Protein AF-A0A7W7PWH1-F1 (afdb_monomer)

Solvent-accessible surface area (backbone atoms only — not comparable to full-atom values): 6256 Å² total; per-residue (Å²): 131,82,77,80,80,72,84,90,76,88,85,86,86,87,85,86,85,77,67,89,89,61,92,69,79,74,85,44,74,68,50,54,52,50,55,50,51,52,51,52,54,49,55,66,44,38,62,72,77,41,74,84,60,92,74,84,89,86,86,87,82,82,83,75,75,85,76,76,77,84,78,87,80,82,74,82,85,44,93,86,78,48,89,132

Sequence (84 aa):
MADTESPRVLRLTFEFHVPVGLPTNIHGSRVTKAAEAFTSAVQA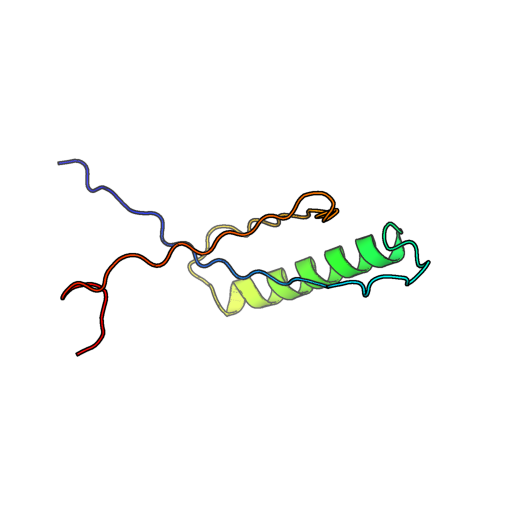LASQVFPWADRIEVRREWCYAWQDKSETVHLPATDKNTPK

Radius of gyration: 19.05 Å; Cα contacts (8 Å, |Δi|>4): 7; chains: 1; bounding box: 44×36×43 Å

Secondary structure (DSSP, 8-state):
----------------PPPTT------SHHHHHHHHHHHHHHHHHHHHH-TT------------TTS------PPPP-TTTS--

Organism: NCBI:txid66895

Structure (mmCIF, N/CA/C/O backbone):
data_AF-A0A7W7PWH1-F1
#
_entry.id   AF-A0A7W7PWH1-F1
#
loop_
_atom_site.group_PDB
_atom_site.id
_atom_site.type_symbol
_atom_site.label_atom_id
_atom_site.label_alt_id
_atom_site.label_comp_id
_atom_site.label_asym_id
_atom_site.label_entity_id
_atom_site.label_seq_id
_atom_site.pdbx_PDB_ins_code
_atom_site.Cartn_x
_atom_site.Cartn_y
_atom_site.Cartn_z
_atom_site.occupancy
_atom_site.B_iso_or_equiv
_atom_site.auth_seq_id
_atom_site.auth_comp_id
_atom_site.auth_asym_id
_atom_site.auth_atom_id
_atom_site.pdbx_PDB_model_num
ATOM 1 N N . MET A 1 1 ? -15.698 -26.374 23.042 1.00 41.25 1 MET A N 1
ATOM 2 C CA . MET A 1 1 ? -15.752 -26.067 21.600 1.00 41.25 1 MET A CA 1
ATOM 3 C C . MET A 1 1 ? -14.949 -24.796 21.425 1.00 41.25 1 MET A C 1
ATOM 5 O O . MET A 1 1 ? -15.331 -23.797 22.013 1.00 41.25 1 MET A O 1
ATOM 9 N N . ALA A 1 2 ? -13.776 -24.872 20.796 1.00 47.12 2 ALA A N 1
ATOM 10 C CA . ALA A 1 2 ? -12.974 -23.684 20.530 1.00 47.12 2 ALA A CA 1
ATOM 11 C C . ALA A 1 2 ? -13.670 -22.930 19.397 1.00 47.12 2 ALA A C 1
ATOM 13 O O . ALA A 1 2 ? -13.672 -23.396 18.256 1.00 47.12 2 ALA A O 1
ATOM 14 N N . ASP A 1 3 ? -14.347 -21.843 19.753 1.00 52.22 3 ASP A N 1
ATOM 15 C CA . ASP A 1 3 ? -14.913 -20.906 18.795 1.00 52.22 3 ASP A CA 1
ATOM 16 C C . ASP A 1 3 ? -13.755 -20.461 17.900 1.00 52.22 3 ASP A C 1
ATOM 18 O O . ASP A 1 3 ? -12.769 -19.892 18.370 1.00 52.22 3 ASP A O 1
ATOM 22 N N . THR A 1 4 ? -13.772 -20.878 16.636 1.00 55.91 4 THR A N 1
ATOM 23 C CA . THR A 1 4 ? -12.677 -20.579 15.714 1.00 55.91 4 THR A CA 1
ATOM 24 C C . THR A 1 4 ? -12.897 -19.153 15.236 1.00 55.91 4 THR A C 1
ATOM 26 O O . THR A 1 4 ? -13.461 -18.926 14.165 1.00 55.91 4 THR A O 1
ATOM 29 N N . GLU A 1 5 ? -12.522 -18.191 16.083 1.00 63.94 5 GLU A N 1
ATOM 30 C CA . GLU A 1 5 ? -12.529 -16.763 15.776 1.00 63.94 5 GLU A CA 1
ATOM 31 C C . GLU A 1 5 ? -11.666 -16.530 14.537 1.00 63.94 5 GLU A C 1
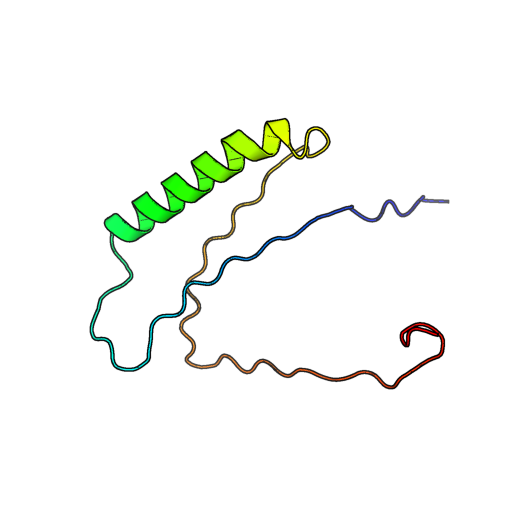ATOM 33 O O . GLU A 1 5 ? -10.439 -16.462 14.583 1.00 63.94 5 GLU A O 1
ATOM 38 N N . SER A 1 6 ? -12.321 -16.475 13.382 1.00 67.12 6 SER A N 1
ATOM 39 C CA . SER A 1 6 ? -11.640 -16.187 12.131 1.00 67.12 6 SER A CA 1
ATOM 40 C C . SER A 1 6 ? -11.287 -14.698 12.125 1.00 67.12 6 SER A C 1
ATOM 42 O O . SER A 1 6 ? -12.192 -13.869 12.281 1.00 67.12 6 SER A O 1
ATOM 44 N N . PRO A 1 7 ? -10.006 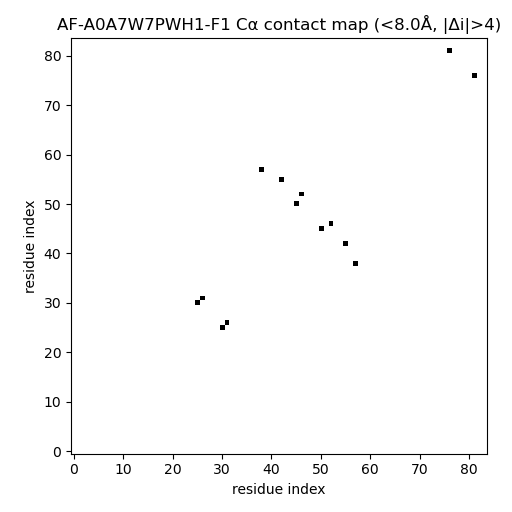-14.325 11.957 1.00 72.12 7 PRO A N 1
ATOM 45 C CA . PRO A 1 7 ? -9.592 -12.930 12.001 1.00 72.12 7 PRO A CA 1
ATOM 46 C C . PRO A 1 7 ? -10.272 -12.145 10.875 1.00 72.12 7 PRO A C 1
ATOM 48 O O . PRO A 1 7 ? -10.169 -12.486 9.695 1.00 72.12 7 PRO A O 1
ATOM 51 N N . ARG A 1 8 ? -10.993 -11.081 11.245 1.00 79.25 8 ARG A N 1
ATOM 52 C CA . ARG A 1 8 ? -11.664 -10.183 10.298 1.00 79.25 8 ARG A CA 1
ATOM 53 C C . ARG A 1 8 ? -10.662 -9.138 9.824 1.00 79.25 8 ARG A C 1
ATOM 55 O O . ARG A 1 8 ? -10.427 -8.149 10.508 1.00 79.25 8 ARG A O 1
ATOM 62 N N . VAL A 1 9 ? -10.064 -9.375 8.661 1.00 80.38 9 VAL A N 1
ATOM 63 C CA . VAL A 1 9 ? -9.048 -8.492 8.076 1.00 80.38 9 VAL A CA 1
ATOM 64 C C . VAL A 1 9 ? -9.560 -7.917 6.761 1.00 80.38 9 VAL A C 1
ATOM 66 O O . VAL A 1 9 ? -9.953 -8.662 5.866 1.00 80.38 9 VAL A O 1
ATOM 69 N N . LEU A 1 10 ? -9.512 -6.591 6.624 1.00 78.06 10 LEU A N 1
ATOM 70 C CA . LEU A 1 10 ? -9.667 -5.903 5.343 1.00 78.06 10 LEU A CA 1
ATOM 71 C C . LEU A 1 10 ? -8.273 -5.600 4.784 1.00 78.06 10 LEU A C 1
ATOM 73 O O . LEU A 1 10 ? -7.486 -4.913 5.432 1.00 78.06 10 LEU A O 1
ATOM 77 N N . ARG A 1 11 ? -7.967 -6.091 3.579 1.00 84.25 11 ARG A N 1
ATOM 78 C CA . ARG A 1 11 ? -6.711 -5.797 2.877 1.00 84.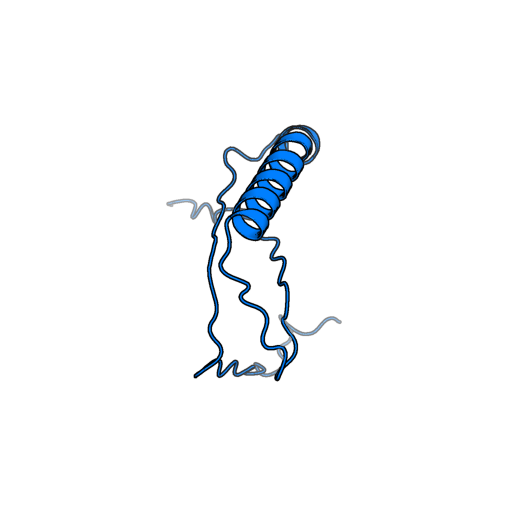25 11 ARG A CA 1
ATOM 79 C C . ARG A 1 11 ? -6.988 -4.914 1.667 1.00 84.25 11 ARG A C 1
ATOM 81 O O . ARG A 1 11 ? -7.766 -5.291 0.798 1.00 84.25 11 ARG A O 1
ATOM 88 N N . LEU A 1 12 ? -6.315 -3.769 1.611 1.00 77.81 12 LEU A N 1
ATOM 89 C CA . LEU A 1 12 ? -6.297 -2.868 0.461 1.00 77.81 12 LEU A CA 1
ATOM 90 C C . LEU A 1 12 ? -4.870 -2.832 -0.093 1.00 77.81 12 LEU A C 1
ATOM 92 O O . LEU A 1 12 ? -3.935 -2.541 0.652 1.00 77.81 12 LEU A O 1
ATOM 96 N N . THR A 1 13 ? -4.711 -3.132 -1.380 1.00 83.44 13 THR A N 1
ATOM 97 C CA . THR A 1 13 ? -3.413 -3.135 -2.066 1.00 83.44 13 THR A CA 1
ATOM 98 C C . THR A 1 13 ? -3.400 -2.038 -3.123 1.00 83.44 13 THR A C 1
ATOM 100 O O . THR A 1 13 ? -4.353 -1.904 -3.887 1.00 83.44 13 THR A O 1
ATOM 103 N N . PHE A 1 14 ? -2.316 -1.266 -3.170 1.00 77.50 14 PHE A N 1
ATOM 104 C CA . PHE A 1 14 ? -2.078 -0.247 -4.190 1.00 77.50 14 PHE A CA 1
ATOM 105 C C . PHE A 1 14 ? -0.800 -0.602 -4.944 1.00 77.50 14 PHE A C 1
ATOM 107 O O . PHE A 1 14 ? 0.264 -0.704 -4.332 1.00 77.50 14 PHE A O 1
ATOM 114 N N . GLU A 1 15 ? -0.904 -0.775 -6.259 1.00 79.31 15 GLU A N 1
ATOM 115 C CA . GLU A 1 15 ? 0.216 -1.154 -7.120 1.00 79.31 15 GLU A CA 1
ATOM 116 C C . GLU A 1 15 ? 0.547 -0.025 -8.096 1.00 79.31 15 GLU A C 1
ATOM 118 O O . GLU A 1 15 ? -0.324 0.526 -8.771 1.00 79.31 15 GLU A O 1
ATOM 123 N N . PHE A 1 16 ? 1.829 0.334 -8.160 1.00 75.31 16 PHE A N 1
ATOM 124 C CA . PHE A 1 16 ? 2.343 1.366 -9.054 1.00 75.31 16 PHE A CA 1
ATOM 125 C C . PHE A 1 16 ? 3.191 0.699 -10.134 1.00 75.31 16 PHE A C 1
ATOM 127 O O . PHE A 1 16 ? 4.352 0.360 -9.907 1.00 75.31 16 PHE A O 1
ATOM 134 N N . HIS A 1 17 ? 2.606 0.497 -11.312 1.00 73.69 17 HIS A N 1
ATOM 135 C CA . HIS A 1 17 ? 3.291 -0.154 -12.424 1.00 73.69 17 HIS A CA 1
ATOM 136 C C . HIS A 1 17 ? 4.208 0.825 -13.154 1.00 73.69 17 HIS A C 1
ATOM 138 O O . HIS A 1 17 ? 3.821 1.947 -13.486 1.00 73.69 17 HIS A O 1
ATOM 144 N N . VAL A 1 18 ? 5.423 0.370 -13.447 1.00 71.31 18 VAL A N 1
ATOM 145 C CA . VAL A 1 18 ? 6.377 1.097 -14.284 1.00 71.31 18 VAL A CA 1
ATOM 146 C C . VAL A 1 18 ? 6.336 0.486 -15.680 1.00 71.31 18 VAL A C 1
ATOM 148 O O . VAL A 1 18 ? 6.490 -0.730 -15.803 1.00 71.31 18 VAL A O 1
ATOM 151 N N . PRO A 1 19 ? 6.116 1.285 -16.737 1.00 70.56 19 PRO A N 1
ATOM 152 C CA . PRO A 1 19 ? 6.060 0.757 -18.090 1.00 70.56 19 PRO A CA 1
ATOM 153 C C . PRO A 1 19 ? 7.412 0.175 -18.515 1.00 70.56 19 PRO A C 1
ATOM 155 O O . PRO A 1 19 ? 8.479 0.692 -18.169 1.00 70.56 19 PRO A O 1
ATOM 158 N N . VAL A 1 20 ? 7.355 -0.895 -19.308 1.00 73.75 20 VAL A N 1
ATOM 159 C CA . VAL A 1 20 ? 8.541 -1.548 -19.873 1.00 73.75 20 VAL A CA 1
ATOM 160 C C . VAL A 1 20 ? 9.312 -0.557 -20.748 1.00 73.75 20 VAL A C 1
ATOM 162 O O . VAL A 1 20 ? 8.725 0.178 -21.538 1.00 73.75 20 VAL A O 1
ATOM 165 N N . GLY A 1 21 ? 10.639 -0.546 -20.612 1.00 72.56 21 GLY A N 1
ATOM 166 C CA . GLY A 1 21 ? 11.527 0.302 -21.412 1.00 72.56 21 GLY A CA 1
ATOM 167 C C . GLY A 1 21 ? 11.776 1.701 -20.844 1.00 72.56 21 GLY A C 1
ATOM 168 O O . GLY A 1 21 ? 12.569 2.439 -21.423 1.00 72.56 21 GLY A O 1
ATOM 169 N N . LEU A 1 22 ? 11.168 2.073 -19.710 1.00 72.12 22 LEU A N 1
ATOM 170 C CA . LEU A 1 22 ? 11.511 3.314 -19.016 1.00 72.12 22 LEU A CA 1
ATOM 171 C C . LEU A 1 22 ? 12.845 3.145 -18.256 1.00 72.12 22 LEU A C 1
ATOM 173 O O . LEU A 1 22 ? 12.894 2.364 -17.306 1.00 72.12 22 LEU A O 1
ATOM 177 N N . PRO A 1 23 ? 13.916 3.895 -18.586 1.00 67.25 23 PRO A N 1
ATOM 178 C CA . PRO A 1 23 ? 15.228 3.747 -17.943 1.00 67.25 23 PRO A CA 1
ATOM 179 C C . PRO A 1 23 ? 15.315 4.425 -16.559 1.00 67.25 23 PRO A C 1
ATOM 181 O O . PRO A 1 23 ? 16.401 4.753 -16.084 1.00 67.25 23 PRO A O 1
ATOM 184 N N . THR A 1 24 ? 14.180 4.679 -15.903 1.00 70.44 24 THR A N 1
ATOM 185 C CA . THR A 1 24 ? 14.128 5.402 -14.628 1.00 70.44 24 THR A CA 1
ATOM 186 C C . THR A 1 24 ? 14.409 4.467 -13.462 1.00 70.44 24 THR A C 1
ATOM 188 O O . THR A 1 24 ? 13.708 3.478 -13.257 1.00 70.44 24 THR A O 1
ATOM 191 N N . ASN A 1 25 ? 15.382 4.837 -12.629 1.00 70.06 25 ASN A N 1
ATOM 192 C CA . ASN A 1 25 ? 15.580 4.181 -11.347 1.00 70.06 25 ASN A CA 1
ATOM 193 C C . ASN A 1 25 ? 14.457 4.573 -10.374 1.00 70.06 25 ASN A C 1
ATOM 195 O O . ASN A 1 25 ? 14.375 5.712 -9.911 1.00 70.06 25 ASN A O 1
ATOM 199 N N . ILE A 1 26 ? 13.598 3.608 -10.063 1.00 72.38 26 ILE A N 1
ATOM 200 C CA . ILE A 1 26 ? 12.500 3.749 -9.101 1.00 72.38 26 ILE A CA 1
ATOM 201 C C . ILE A 1 26 ? 12.931 3.465 -7.656 1.00 72.38 26 ILE A C 1
ATOM 203 O O . ILE A 1 26 ? 12.210 3.799 -6.719 1.00 72.38 26 ILE A O 1
ATOM 207 N N . HIS A 1 27 ? 14.141 2.941 -7.457 1.00 70.12 27 HIS A N 1
ATOM 208 C CA . HIS A 1 27 ? 14.777 2.834 -6.150 1.00 70.12 27 HIS A CA 1
ATOM 209 C C . HIS A 1 27 ? 15.518 4.129 -5.821 1.00 70.12 27 HIS A C 1
ATOM 211 O O . HIS A 1 27 ? 16.687 4.317 -6.159 1.00 70.12 27 HIS A O 1
ATOM 217 N N . GLY A 1 28 ? 14.829 5.037 -5.132 1.00 78.25 28 GLY A N 1
ATOM 218 C CA . GLY A 1 28 ? 15.416 6.299 -4.701 1.00 78.25 28 GLY A CA 1
ATOM 219 C C . GLY A 1 28 ? 14.754 6.871 -3.457 1.00 78.25 28 GLY A C 1
ATOM 220 O O . GLY A 1 28 ? 13.590 6.602 -3.164 1.00 78.25 28 GLY A O 1
ATOM 221 N N . SER A 1 29 ? 15.493 7.733 -2.756 1.00 82.25 29 SER A N 1
ATOM 222 C CA . SER A 1 29 ? 15.042 8.399 -1.525 1.00 82.25 29 SER A CA 1
ATOM 223 C C . SER A 1 29 ? 13.723 9.157 -1.700 1.00 82.25 29 SER A C 1
ATOM 225 O O . SER A 1 29 ? 12.924 9.233 -0.770 1.00 82.25 29 SER A O 1
ATOM 227 N N . ARG A 1 30 ? 13.455 9.677 -2.905 1.00 84.50 30 ARG A N 1
ATOM 228 C CA . ARG A 1 30 ? 12.183 10.325 -3.249 1.00 84.50 30 ARG A CA 1
ATOM 229 C C . ARG A 1 30 ? 10.997 9.359 -3.183 1.00 84.50 30 ARG A C 1
ATOM 231 O O . ARG A 1 30 ? 9.963 9.734 -2.641 1.00 84.50 30 ARG A O 1
ATOM 238 N N . VAL A 1 31 ? 11.140 8.142 -3.711 1.00 83.25 31 VAL A N 1
ATOM 239 C CA . VAL A 1 31 ? 10.063 7.137 -3.699 1.00 83.25 31 VAL A CA 1
ATOM 240 C C . VAL A 1 31 ? 9.836 6.619 -2.281 1.00 83.25 31 VAL A C 1
ATOM 242 O O . VAL A 1 31 ? 8.691 6.511 -1.852 1.00 83.25 31 VAL A O 1
ATOM 245 N N . THR A 1 32 ? 10.906 6.422 -1.506 1.00 83.31 32 THR A N 1
ATOM 246 C CA . THR A 1 32 ? 10.802 6.070 -0.080 1.00 83.31 32 THR A CA 1
ATOM 247 C C . THR A 1 32 ? 10.018 7.119 0.710 1.00 83.31 32 THR A C 1
ATOM 249 O O . THR A 1 32 ? 9.064 6.771 1.404 1.00 83.31 32 THR A O 1
ATOM 252 N N . LYS A 1 33 ? 10.352 8.406 0.545 1.00 87.50 33 LYS A N 1
ATOM 253 C CA . LYS A 1 33 ? 9.628 9.512 1.196 1.00 87.50 33 LYS A CA 1
ATOM 254 C C . LYS A 1 33 ? 8.160 9.581 0.774 1.00 87.50 33 LYS A C 1
ATOM 256 O O . LYS A 1 33 ? 7.299 9.876 1.596 1.00 87.50 33 LYS A O 1
ATOM 261 N N . ALA A 1 34 ? 7.856 9.298 -0.494 1.00 86.31 34 ALA A N 1
ATOM 262 C CA . ALA A 1 34 ? 6.474 9.239 -0.964 1.00 86.31 34 ALA A CA 1
ATOM 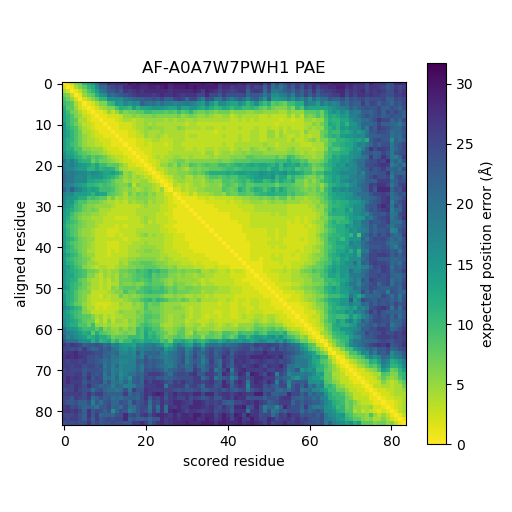263 C C . ALA A 1 34 ? 5.697 8.080 -0.311 1.00 86.31 34 ALA A C 1
ATOM 265 O O . ALA A 1 34 ? 4.576 8.281 0.149 1.00 86.31 34 ALA A O 1
ATOM 266 N N . ALA A 1 35 ? 6.303 6.893 -0.196 1.00 84.25 35 ALA A N 1
ATOM 267 C CA . ALA A 1 35 ? 5.697 5.751 0.491 1.00 84.25 35 ALA A CA 1
ATOM 268 C C . ALA A 1 35 ? 5.438 6.032 1.984 1.00 84.25 35 ALA A C 1
ATOM 270 O O . ALA A 1 35 ? 4.407 5.629 2.528 1.00 84.25 35 ALA A O 1
ATOM 271 N N . GLU A 1 36 ? 6.345 6.749 2.649 1.00 87.81 36 GLU A N 1
ATOM 272 C CA . GLU A 1 36 ? 6.147 7.232 4.021 1.00 87.81 36 GLU A CA 1
ATOM 273 C C . GLU A 1 36 ? 4.968 8.202 4.112 1.00 87.81 36 GLU A C 1
ATOM 275 O O . GLU A 1 36 ? 4.093 8.004 4.951 1.00 87.81 36 GLU A O 1
ATOM 280 N N . ALA A 1 37 ? 4.879 9.175 3.201 1.00 91.44 37 ALA A N 1
ATOM 281 C CA . ALA A 1 37 ? 3.765 10.119 3.162 1.00 91.44 37 ALA A CA 1
ATOM 282 C C . ALA A 1 37 ? 2.407 9.421 2.961 1.00 91.44 37 ALA A C 1
ATOM 284 O O . ALA A 1 37 ? 1.445 9.748 3.659 1.00 91.44 37 ALA A O 1
ATOM 285 N N . PHE A 1 38 ? 2.325 8.421 2.073 1.00 87.38 38 PHE A N 1
ATOM 286 C CA . PHE A 1 38 ? 1.113 7.606 1.920 1.00 87.38 38 PHE A CA 1
ATOM 287 C C . PHE A 1 38 ? 0.761 6.859 3.206 1.00 87.38 38 PHE A C 1
ATOM 289 O O . PHE A 1 38 ? -0.397 6.864 3.619 1.00 87.38 38 PHE A O 1
ATOM 296 N N . THR A 1 39 ? 1.757 6.266 3.867 1.00 87.00 39 THR A N 1
ATOM 297 C CA . THR A 1 39 ? 1.552 5.556 5.137 1.00 87.00 39 THR A CA 1
ATOM 298 C C . THR A 1 39 ? 0.975 6.497 6.198 1.00 87.00 39 THR A C 1
ATOM 300 O O . THR A 1 39 ? -0.017 6.164 6.842 1.00 87.00 39 THR A O 1
ATOM 303 N N . SER A 1 40 ? 1.544 7.698 6.338 1.00 87.06 40 SER A N 1
ATOM 304 C CA . SER A 1 40 ? 1.071 8.707 7.292 1.00 87.06 40 SER A CA 1
ATOM 305 C C . SER A 1 40 ? -0.350 9.184 6.991 1.00 87.06 40 SER A C 1
ATOM 307 O O . SER A 1 40 ? -1.157 9.312 7.911 1.00 87.06 40 SER A O 1
ATOM 309 N N . ALA A 1 41 ? -0.684 9.412 5.717 1.00 89.94 41 ALA A N 1
ATOM 310 C CA . ALA A 1 41 ? -2.034 9.802 5.314 1.00 89.94 41 ALA A CA 1
ATOM 311 C C . ALA A 1 41 ? -3.065 8.702 5.623 1.00 89.94 41 ALA A C 1
ATOM 313 O O . ALA A 1 41 ? -4.121 8.987 6.189 1.00 89.94 41 ALA A O 1
ATOM 314 N N . VAL A 1 42 ? -2.743 7.439 5.315 1.00 87.62 42 VAL A N 1
ATOM 315 C CA . VAL A 1 42 ? -3.608 6.296 5.642 1.00 87.62 42 VAL A CA 1
ATOM 316 C C . VAL A 1 42 ? -3.780 6.167 7.152 1.00 87.62 42 VAL A C 1
ATOM 318 O O . VAL A 1 42 ? -4.905 6.005 7.610 1.00 87.62 42 VAL A O 1
ATOM 321 N N . GLN A 1 43 ? -2.710 6.303 7.937 1.00 86.38 43 GLN A N 1
ATOM 322 C CA . GLN A 1 43 ? -2.784 6.229 9.397 1.00 86.38 43 GLN A CA 1
ATOM 323 C C . GLN A 1 43 ? -3.692 7.316 9.989 1.00 86.38 43 GLN A C 1
ATOM 325 O O . GLN A 1 43 ? -4.485 7.030 10.887 1.00 86.38 43 GLN A O 1
ATOM 330 N N . ALA A 1 44 ? -3.608 8.546 9.473 1.00 86.44 44 ALA A N 1
ATOM 331 C CA . ALA A 1 44 ? -4.436 9.659 9.930 1.00 86.44 44 ALA A CA 1
ATOM 332 C C . ALA A 1 44 ? -5.936 9.435 9.662 1.00 86.44 44 ALA A C 1
ATOM 334 O O . ALA A 1 44 ? -6.768 9.824 10.479 1.00 86.44 44 ALA A O 1
ATOM 335 N N . LEU A 1 45 ? -6.277 8.795 8.540 1.00 88.56 45 LEU A N 1
ATOM 336 C CA . LEU A 1 45 ? -7.662 8.475 8.177 1.00 88.56 45 LEU A CA 1
ATOM 337 C C . LEU A 1 45 ? -8.168 7.202 8.859 1.00 88.56 45 LEU A C 1
ATOM 339 O O . LEU A 1 45 ? -9.339 7.115 9.222 1.00 88.56 45 LEU A O 1
ATOM 343 N N . ALA A 1 46 ? -7.299 6.210 9.042 1.00 83.94 46 ALA A N 1
ATOM 344 C CA . ALA A 1 46 ? -7.680 4.899 9.544 1.00 83.94 46 ALA A CA 1
ATOM 345 C C . ALA A 1 46 ? -8.280 4.964 10.952 1.00 83.94 46 ALA A C 1
ATOM 347 O O . ALA A 1 46 ? -9.266 4.284 11.209 1.00 83.94 46 ALA A O 1
ATOM 348 N N . SER A 1 47 ? -7.761 5.826 11.831 1.00 76.06 47 SER A N 1
ATOM 349 C CA . SER A 1 47 ? -8.323 6.013 13.177 1.00 76.06 47 SER A CA 1
ATOM 350 C C . SER A 1 47 ? -9.751 6.573 13.166 1.00 76.06 47 SER A C 1
ATOM 352 O O . SER A 1 47 ? -10.514 6.325 14.096 1.00 76.06 47 SER A O 1
ATOM 354 N N . GLN A 1 48 ? -10.126 7.305 12.114 1.00 85.75 48 GLN A N 1
ATOM 355 C CA . GLN A 1 48 ? -11.456 7.891 11.956 1.00 85.75 48 GLN A CA 1
ATOM 356 C C . GLN A 1 48 ? -12.426 6.918 11.275 1.00 85.75 48 GLN A C 1
ATOM 358 O O . GLN A 1 48 ? -13.582 6.812 11.676 1.00 85.75 48 GLN A O 1
ATOM 363 N N . VAL A 1 49 ? -11.960 6.210 10.240 1.00 87.56 49 VAL A N 1
ATOM 364 C CA . VAL A 1 49 ? -12.802 5.357 9.380 1.00 87.56 49 VAL A CA 1
ATOM 365 C C . VAL A 1 49 ? -12.906 3.920 9.904 1.00 87.56 49 VAL A C 1
ATOM 367 O O . VAL A 1 49 ? -13.938 3.271 9.736 1.00 87.56 49 VAL A O 1
ATOM 370 N N . PHE A 1 50 ? -11.864 3.424 10.572 1.00 84.50 50 PHE A N 1
ATOM 371 C CA . PHE A 1 50 ? -11.775 2.061 11.101 1.00 84.50 50 PHE A CA 1
ATOM 372 C C . PHE A 1 50 ? -11.510 2.074 12.617 1.00 84.50 50 PHE A C 1
ATOM 374 O O . PHE A 1 50 ? -10.493 1.551 13.069 1.00 84.50 50 PHE A O 1
ATOM 381 N N . PRO A 1 51 ? -12.422 2.630 13.439 1.00 80.94 51 PRO A N 1
ATOM 382 C CA . PRO A 1 51 ? -12.212 2.760 14.886 1.00 80.94 51 PRO A CA 1
ATOM 383 C C . PRO A 1 51 ? -12.100 1.413 15.626 1.00 80.94 51 PRO A C 1
ATOM 385 O O . PRO A 1 51 ? -11.705 1.376 16.785 1.00 80.94 51 PRO A O 1
ATOM 388 N N . TRP A 1 52 ? -12.466 0.308 14.971 1.00 81.69 52 TRP A N 1
ATOM 389 C CA 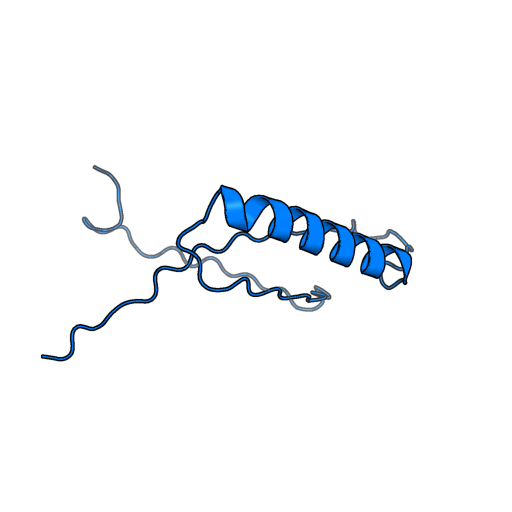. TRP A 1 52 ? -12.369 -1.060 15.487 1.00 81.69 52 TRP A CA 1
ATOM 390 C C . TRP A 1 52 ? -11.050 -1.762 15.130 1.00 81.69 52 TRP A C 1
ATOM 392 O O . TRP A 1 52 ? -10.812 -2.866 15.616 1.00 81.69 52 TRP A O 1
ATOM 402 N N . ALA A 1 53 ? -10.215 -1.178 14.265 1.00 82.50 53 ALA A N 1
ATOM 403 C CA . ALA A 1 53 ? -8.930 -1.763 13.905 1.00 82.50 53 ALA A CA 1
ATOM 404 C C . ALA A 1 53 ? -7.912 -1.529 15.032 1.00 82.50 53 ALA A C 1
ATOM 406 O O . ALA A 1 53 ? -7.684 -0.394 15.446 1.00 82.50 53 ALA A O 1
ATOM 407 N N . ASP A 1 54 ? -7.281 -2.599 15.515 1.00 80.62 54 ASP A N 1
ATOM 408 C CA . ASP A 1 54 ? -6.271 -2.543 16.581 1.00 80.62 54 ASP A CA 1
ATOM 409 C C . ASP A 1 54 ? -4.861 -2.229 16.050 1.00 80.62 54 ASP A C 1
ATOM 411 O O . ASP A 1 54 ? -3.993 -1.789 16.805 1.00 80.62 54 ASP A O 1
ATOM 415 N N . ARG A 1 55 ? -4.617 -2.458 14.754 1.00 83.56 55 ARG A N 1
ATOM 416 C CA . ARG A 1 55 ? -3.316 -2.258 14.104 1.00 83.56 55 ARG A CA 1
ATOM 417 C C . ARG A 1 55 ? -3.449 -1.964 12.610 1.00 83.56 55 ARG A C 1
ATOM 419 O O . ARG A 1 55 ? -4.453 -2.286 11.979 1.00 83.56 55 ARG A O 1
ATOM 426 N N . ILE A 1 56 ? -2.377 -1.423 12.033 1.00 81.44 56 ILE A N 1
ATOM 427 C CA . ILE A 1 56 ? -2.174 -1.315 10.583 1.00 81.44 56 ILE A CA 1
ATOM 428 C C . ILE A 1 56 ? -0.878 -2.049 10.244 1.00 81.44 56 ILE A C 1
ATOM 430 O O . ILE A 1 56 ? 0.176 -1.729 10.790 1.00 81.44 56 ILE A O 1
ATOM 434 N N . GLU A 1 57 ? -0.945 -3.013 9.330 1.00 82.56 57 GLU A N 1
ATOM 435 C CA . GLU A 1 57 ? 0.237 -3.689 8.792 1.00 82.56 57 GLU A CA 1
ATOM 436 C C . GLU A 1 57 ? 0.639 -3.049 7.460 1.00 82.56 57 GLU A C 1
ATOM 438 O O . GLU A 1 57 ? -0.160 -2.979 6.526 1.00 82.56 57 GLU A O 1
ATOM 443 N N . VAL A 1 58 ? 1.886 -2.581 7.361 1.00 80.06 58 VAL A N 1
ATOM 444 C CA . VAL A 1 58 ? 2.421 -1.943 6.151 1.00 80.06 58 VAL A CA 1
ATOM 445 C C . VAL A 1 58 ? 3.485 -2.847 5.546 1.00 80.06 58 VAL A C 1
ATOM 447 O O . VAL A 1 58 ? 4.560 -3.025 6.115 1.00 80.06 58 VAL A O 1
ATOM 450 N N . ARG A 1 59 ? 3.198 -3.396 4.366 1.00 79.50 59 ARG A N 1
ATOM 451 C CA . ARG A 1 59 ? 4.116 -4.253 3.610 1.00 79.50 59 ARG A CA 1
ATOM 452 C C . ARG A 1 59 ? 4.650 -3.479 2.404 1.00 79.50 59 ARG A C 1
ATOM 454 O O . ARG A 1 59 ? 3.867 -2.977 1.604 1.00 79.50 59 ARG A O 1
ATOM 461 N N . ARG A 1 60 ? 5.976 -3.347 2.293 1.00 72.88 60 ARG A N 1
ATOM 462 C CA . ARG A 1 60 ? 6.659 -2.687 1.165 1.00 72.88 60 ARG A CA 1
ATOM 463 C C . ARG A 1 60 ? 7.476 -3.725 0.416 1.00 72.88 60 ARG A C 1
ATOM 465 O O . ARG A 1 60 ? 8.419 -4.271 0.981 1.00 72.88 60 ARG A O 1
ATOM 472 N N . GLU A 1 61 ? 7.127 -3.978 -0.837 1.00 74.12 61 GLU A N 1
ATOM 473 C CA . GLU A 1 61 ? 7.793 -4.983 -1.664 1.00 74.12 61 GLU A CA 1
ATOM 474 C C . GLU A 1 61 ? 8.085 -4.429 -3.049 1.00 74.12 61 GLU A C 1
ATOM 476 O O . GLU A 1 61 ? 7.317 -3.639 -3.595 1.00 74.12 61 GLU A O 1
ATOM 481 N N . TRP A 1 62 ? 9.218 -4.849 -3.605 1.00 64.75 62 TRP A N 1
ATOM 482 C CA . TRP A 1 62 ? 9.587 -4.569 -4.982 1.00 64.75 62 TRP A CA 1
ATOM 483 C C . TRP A 1 62 ? 9.433 -5.852 -5.780 1.00 64.75 62 TRP A C 1
ATOM 485 O O . TRP A 1 62 ? 10.295 -6.731 -5.742 1.00 64.75 62 TRP A O 1
ATOM 495 N N . CYS A 1 63 ? 8.316 -5.964 -6.490 1.00 63.81 63 CYS A N 1
ATOM 496 C CA . CYS A 1 63 ? 8.070 -7.076 -7.392 1.00 63.81 63 CYS A CA 1
ATOM 497 C C . CYS A 1 63 ? 8.840 -6.831 -8.692 1.00 63.81 63 CYS A C 1
ATOM 499 O O . CYS A 1 63 ? 8.336 -6.236 -9.643 1.00 63.81 63 CYS A O 1
ATOM 501 N N . TYR A 1 64 ? 10.100 -7.263 -8.729 1.00 57.00 64 TYR A N 1
ATOM 502 C CA . TYR A 1 64 ? 10.830 -7.373 -9.985 1.00 57.00 64 TYR A CA 1
ATOM 503 C C . TYR A 1 64 ? 10.224 -8.535 -10.770 1.00 57.00 64 TYR A C 1
ATOM 505 O O . TYR A 1 64 ? 10.504 -9.698 -10.487 1.00 57.00 64 TYR A O 1
ATOM 513 N N . ALA A 1 65 ? 9.348 -8.210 -11.722 1.00 46.44 65 ALA A N 1
ATOM 514 C CA . 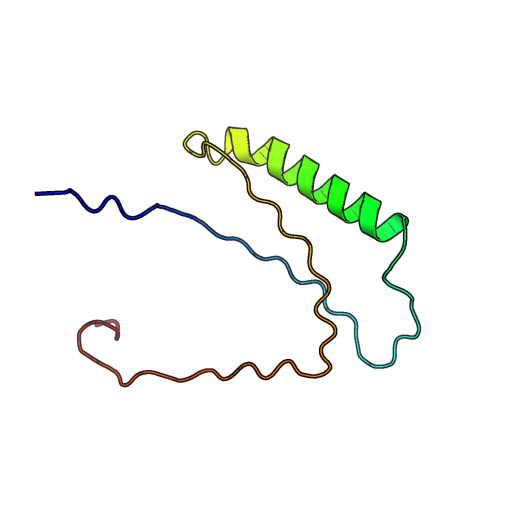ALA A 1 65 ? 8.586 -9.146 -12.547 1.00 46.44 65 ALA A CA 1
ATOM 515 C C . ALA A 1 65 ? 9.469 -9.940 -13.533 1.00 46.44 65 ALA A C 1
ATOM 517 O O . ALA A 1 65 ? 9.245 -9.923 -14.739 1.00 46.44 65 ALA A O 1
ATOM 518 N N . TRP A 1 66 ? 10.510 -10.622 -13.055 1.00 45.16 66 TRP A N 1
ATOM 519 C CA . TRP A 1 66 ? 11.288 -11.542 -13.891 1.00 45.16 66 TRP A CA 1
ATOM 520 C C . TRP A 1 66 ? 10.636 -12.931 -13.938 1.00 45.16 66 TRP A C 1
ATOM 522 O O . TRP A 1 66 ? 10.939 -13.714 -14.833 1.00 45.16 66 TRP A O 1
ATOM 532 N N . GLN A 1 67 ? 9.709 -13.228 -13.016 1.00 38.00 67 GLN A N 1
ATOM 533 C CA . GLN A 1 67 ? 8.938 -14.477 -12.962 1.00 38.00 67 GLN A CA 1
ATOM 534 C C . GLN A 1 67 ? 7.550 -14.288 -12.328 1.00 38.00 67 GLN A C 1
ATOM 536 O O . GLN A 1 67 ? 7.105 -15.135 -11.556 1.00 38.00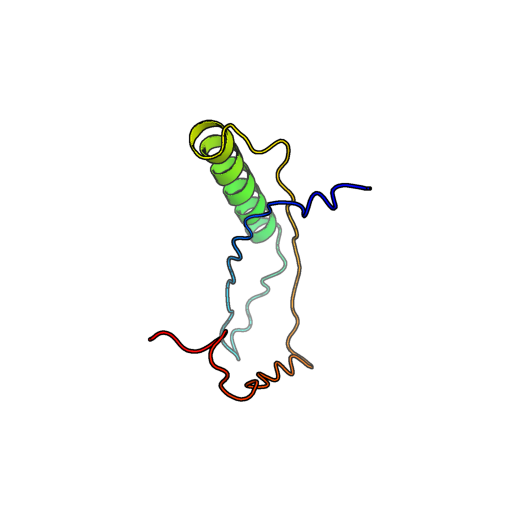 67 GLN A O 1
ATOM 541 N N . ASP A 1 68 ? 6.846 -13.194 -12.623 1.00 41.03 68 ASP A N 1
ATOM 542 C CA . ASP A 1 68 ? 5.452 -13.099 -12.183 1.00 41.03 68 ASP A CA 1
ATOM 543 C C . ASP A 1 68 ? 4.573 -13.968 -13.099 1.00 41.03 68 ASP A C 1
ATOM 545 O O . ASP A 1 68 ? 4.120 -13.548 -14.164 1.00 41.03 68 ASP A O 1
ATOM 549 N N . LYS A 1 69 ? 4.436 -15.248 -12.735 1.00 42.81 69 LYS A N 1
ATOM 550 C CA . LYS A 1 69 ? 3.416 -16.147 -13.278 1.00 42.81 69 LYS A CA 1
ATOM 551 C C . LYS A 1 69 ? 2.226 -16.114 -12.332 1.00 42.81 69 LYS A C 1
ATOM 553 O O . LYS A 1 69 ? 2.124 -16.933 -11.423 1.00 42.81 69 LYS A O 1
ATOM 558 N N . SER A 1 70 ? 1.320 -15.180 -12.562 1.00 48.25 70 SER A N 1
ATOM 559 C CA . SER A 1 70 ? -0.007 -15.217 -11.961 1.00 48.25 70 SER A CA 1
ATOM 560 C C . SER A 1 70 ? -0.891 -16.155 -12.790 1.00 48.25 70 SER A C 1
ATOM 562 O O . SER A 1 70 ? -1.250 -15.864 -13.929 1.00 48.25 70 SER A O 1
ATOM 564 N N . GLU A 1 71 ? -1.220 -17.316 -12.227 1.00 45.59 71 GLU A N 1
ATOM 565 C CA . GLU A 1 71 ? -2.207 -18.244 -12.781 1.00 45.59 71 GLU A CA 1
ATOM 566 C C . GLU A 1 71 ? -3.541 -18.023 -12.065 1.00 45.59 71 GLU A C 1
ATOM 568 O O . GLU A 1 71 ? -3.646 -18.180 -10.849 1.00 45.59 71 GLU A O 1
ATOM 573 N N . THR A 1 72 ? -4.573 -17.645 -12.819 1.00 48.28 72 THR A N 1
ATOM 574 C CA . THR A 1 72 ? -5.947 -17.626 -12.307 1.00 48.28 72 THR A CA 1
ATOM 575 C C . THR A 1 72 ? -6.597 -18.960 -12.643 1.00 48.28 72 THR A C 1
ATOM 577 O O . THR A 1 72 ? -6.969 -19.207 -13.788 1.00 48.28 72 THR A O 1
A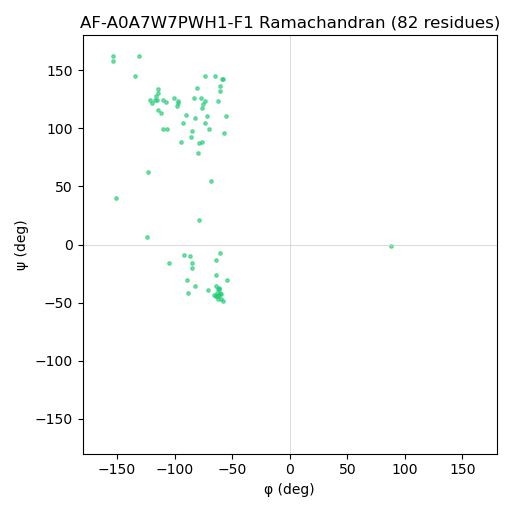TOM 580 N N . VAL A 1 73 ? -6.737 -19.825 -11.639 1.00 54.88 73 VAL A N 1
ATOM 581 C CA . VAL A 1 73 ? -7.497 -21.072 -11.764 1.00 54.88 73 VAL A CA 1
ATOM 582 C C . VAL A 1 73 ? -8.945 -20.791 -11.386 1.00 54.88 73 VAL A C 1
ATOM 584 O O . VAL A 1 73 ? -9.266 -20.532 -10.225 1.00 54.88 73 VAL A O 1
ATOM 587 N N . HIS A 1 74 ? -9.835 -20.846 -12.373 1.00 52.97 74 HIS A N 1
ATOM 588 C CA . HIS A 1 74 ? -11.268 -20.782 -12.119 1.00 52.97 74 HIS A CA 1
ATOM 589 C C . HIS A 1 74 ? -11.747 -22.118 -11.549 1.00 52.97 74 HIS A C 1
ATOM 591 O O . HIS A 1 74 ? -11.606 -23.167 -12.176 1.00 52.97 74 HIS A O 1
ATOM 597 N N . LEU A 1 75 ? -12.327 -22.074 -10.351 1.00 50.50 75 LEU A N 1
ATOM 598 C CA . LEU A 1 75 ? -13.010 -23.226 -9.776 1.00 50.50 75 LEU A CA 1
ATOM 599 C C . LEU A 1 75 ? -14.350 -23.442 -10.494 1.00 50.50 75 LEU A C 1
ATOM 601 O O . LEU A 1 75 ? -15.001 -22.461 -10.866 1.00 50.50 75 LEU A O 1
ATOM 605 N N . PRO A 1 76 ? -14.789 -24.700 -10.676 1.00 58.88 76 PRO A N 1
ATOM 606 C CA . PRO A 1 76 ? -16.083 -24.982 -11.275 1.00 58.88 76 PRO A CA 1
ATOM 607 C C . PRO A 1 76 ? -17.214 -24.320 -10.478 1.00 58.88 76 PRO A C 1
ATOM 609 O O . PRO A 1 76 ? -17.182 -24.238 -9.244 1.00 58.88 76 PRO A O 1
ATOM 612 N N . ALA A 1 77 ? -18.213 -23.832 -11.211 1.00 58.41 77 ALA A N 1
ATOM 613 C CA . ALA A 1 77 ? -19.417 -23.254 -10.640 1.00 58.41 77 ALA A CA 1
ATOM 614 C C . ALA A 1 77 ? -20.156 -24.305 -9.794 1.00 58.41 77 ALA A C 1
ATOM 616 O O . ALA A 1 77 ? -20.370 -25.442 -10.212 1.00 58.41 77 ALA A O 1
ATOM 617 N N . THR A 1 78 ? -20.532 -23.907 -8.589 1.00 62.38 78 THR A N 1
ATOM 618 C CA . THR A 1 78 ? -21.348 -24.642 -7.627 1.00 62.38 78 THR A CA 1
ATOM 619 C C . THR A 1 78 ? -22.452 -23.713 -7.135 1.00 62.38 78 THR A C 1
ATOM 621 O O . THR A 1 78 ? -22.321 -22.486 -7.184 1.00 62.38 78 THR A O 1
ATOM 624 N N . ASP A 1 79 ? -23.492 -24.287 -6.542 1.00 63.50 79 ASP A N 1
ATOM 625 C CA . ASP A 1 79 ? -24.612 -23.537 -5.956 1.00 63.50 79 ASP A CA 1
ATOM 626 C C . ASP A 1 79 ? -24.200 -22.586 -4.810 1.00 63.50 79 ASP A C 1
ATOM 628 O O . ASP A 1 79 ? -25.021 -21.822 -4.307 1.00 63.50 79 ASP A O 1
ATOM 632 N N . LYS A 1 80 ? -22.934 -22.644 -4.366 1.00 46.25 80 LYS A N 1
ATOM 633 C CA . LYS A 1 80 ? -22.369 -21.825 -3.283 1.00 46.25 80 LYS A CA 1
ATOM 634 C C . LYS A 1 80 ? -21.459 -20.690 -3.761 1.00 46.25 80 LYS A C 1
ATOM 636 O O . LYS A 1 80 ? -21.152 -19.815 -2.958 1.00 46.25 80 LYS A O 1
ATOM 641 N N . ASN A 1 81 ? -20.993 -20.713 -5.013 1.00 30.39 81 ASN A N 1
ATOM 642 C CA . ASN A 1 81 ? -20.052 -19.718 -5.557 1.00 30.39 81 ASN A CA 1
ATOM 643 C C . ASN A 1 81 ? -20.571 -19.012 -6.826 1.00 30.39 81 ASN A C 1
ATOM 645 O O . ASN A 1 81 ? -19.836 -18.230 -7.424 1.00 30.39 81 ASN A O 1
ATOM 649 N N . THR A 1 82 ? -21.829 -19.261 -7.205 1.00 55.78 82 THR A N 1
ATOM 650 C CA . THR A 1 82 ? -22.519 -18.591 -8.316 1.00 55.78 82 THR A CA 1
ATOM 651 C C . THR A 1 82 ? -23.718 -17.819 -7.751 1.00 55.78 82 THR A C 1
ATOM 653 O O . THR A 1 82 ? -24.523 -18.428 -7.041 1.00 55.78 82 THR A O 1
ATOM 656 N N . PRO A 1 83 ? -23.847 -16.499 -7.991 1.00 48.28 83 PRO A N 1
ATOM 657 C CA . PRO A 1 83 ? -25.024 -15.738 -7.568 1.00 48.28 83 PRO A CA 1
ATOM 658 C C . PRO A 1 83 ? -26.291 -16.328 -8.202 1.00 48.28 83 PRO A C 1
ATOM 660 O O . PRO A 1 83 ? -26.243 -16.757 -9.354 1.00 48.28 83 PRO A O 1
ATOM 663 N N . LYS A 1 84 ? -27.402 -16.356 -7.458 1.00 54.88 84 LYS A N 1
ATOM 664 C CA . LYS A 1 84 ? -28.716 -16.697 -8.025 1.00 54.88 84 LYS A CA 1
ATOM 665 C C . LYS A 1 84 ? -29.286 -15.539 -8.829 1.00 54.88 84 LYS A C 1
ATOM 667 O O . LYS A 1 84 ? -29.123 -14.389 -8.364 1.00 54.88 84 LYS A O 1
#

Foldseek 3Di:
DPPPPDDDDDDDDDDDDDDPPPPDDCPDPVNVVVLVVVVVVCVVCCCVPPVPDPDDDDDDDDPPVPPPPDDDDDDDDDPVPDDD

Mean predicted aligned error: 12.06 Å

pLDDT: mean 70.53, std 15.31, range [30.39, 91.44]